Protein AF-A0A969EP30-F1 (afdb_monomer)

Mean predicted aligned error: 3.53 Å

Solvent-accessible surface area (backbone atoms only — not comparable to full-atom values): 4017 Å² total; per-residue (Å²): 133,58,69,71,60,54,50,53,52,50,52,54,54,48,53,54,51,47,65,70,53,71,81,56,51,74,67,57,36,61,34,78,41,75,42,96,87,75,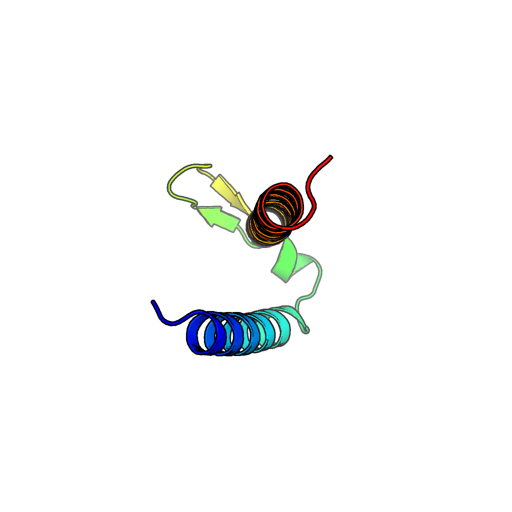38,78,47,27,47,47,56,54,53,49,52,53,55,50,51,52,53,52,50,53,52,53,51,46,60,72,76,47,79,130

Radius of gyration: 15.11 Å; Cα contacts (8 Å, |Δi|>4): 28; chains: 1; bounding box: 32×23×43 Å

Secondary structure (DSSP, 8-state):
--HHHHHHHHHHHHHHHHHHHTT--HHHHT-EEEETTTEEEEHHHHHHHHHHHHHHHHHHHHHHHS--

Sequence (68 aa):
QDGPEALQDFISHRLNTLALLEFLDDAGWQRPARHAIFGPTTLQEVSQFIAEHDRLHIRQIRSLITPG

Nearest PDB structures (foldseek):
  2rd9-assembly3_B  TM=7.581E-01  e=8.465E-02  Halalkalibacterium halodurans C-125
  2rd9-assembly1_A  TM=7.647E-01  e=4.052E-01  Halalkalibacterium halodurans C-125

Structure (mmCIF, N/CA/C/O backbone):
data_AF-A0A969EP30-F1
#
_entry.id   AF-A0A969EP30-F1
#
loop_
_atom_site.group_PDB
_atom_site.id
_atom_site.type_symbol
_atom_site.label_atom_id
_atom_site.label_alt_id
_atom_site.label_comp_id
_atom_site.label_asym_id
_atom_si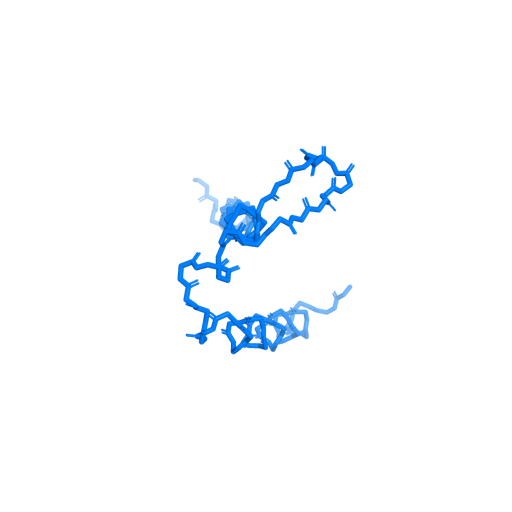te.label_entity_id
_atom_site.label_seq_id
_atom_site.pdbx_PDB_ins_code
_atom_site.Cartn_x
_atom_site.Cartn_y
_atom_site.Cartn_z
_atom_site.occupancy
_atom_site.B_iso_or_equiv
_atom_site.auth_seq_id
_atom_site.auth_comp_id
_atom_site.auth_asym_id
_atom_site.auth_atom_id
_atom_site.pdbx_PDB_model_num
ATOM 1 N N . GLN A 1 1 ? -15.761 11.285 10.038 1.00 62.78 1 GLN A N 1
ATOM 2 C CA . GLN A 1 1 ? -16.109 10.123 9.198 1.00 62.78 1 GLN A CA 1
ATOM 3 C C . GLN A 1 1 ? -17.003 9.214 10.013 1.00 62.78 1 GLN A C 1
ATOM 5 O O . GLN A 1 1 ? -16.803 9.150 11.223 1.00 62.78 1 GLN A O 1
ATOM 10 N N . ASP A 1 2 ? -17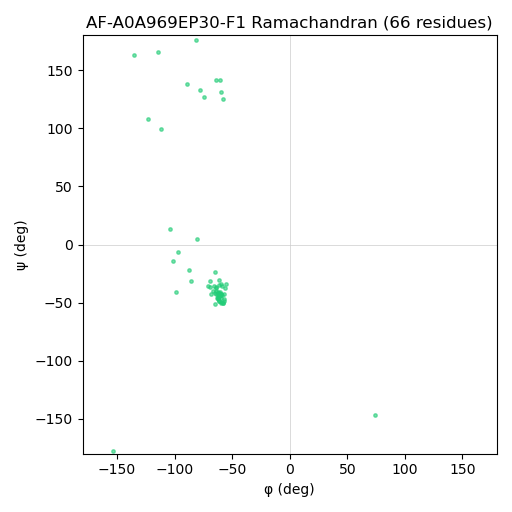.974 8.570 9.373 1.00 92.69 2 ASP A N 1
ATOM 11 C CA . ASP A 1 2 ? -18.730 7.483 9.987 1.00 92.69 2 ASP A CA 1
ATOM 12 C C . ASP A 1 2 ? -17.890 6.193 9.956 1.00 92.69 2 ASP A C 1
ATOM 14 O O . ASP A 1 2 ? -17.249 5.884 8.952 1.00 92.69 2 ASP A O 1
ATOM 18 N N . GLY A 1 3 ? -17.823 5.480 11.081 1.00 91.06 3 GLY A N 1
ATOM 19 C CA . GLY A 1 3 ? -16.910 4.347 11.270 1.00 91.06 3 GLY A CA 1
ATOM 20 C C . GLY A 1 3 ? -17.209 3.162 10.340 1.00 91.06 3 GLY A C 1
ATOM 21 O O . GLY A 1 3 ? -16.297 2.693 9.656 1.00 91.06 3 GLY A O 1
ATOM 22 N N . PRO A 1 4 ? -18.462 2.675 10.283 1.00 94.94 4 PRO A N 1
ATOM 23 C CA . PRO A 1 4 ? -18.862 1.608 9.371 1.00 94.94 4 PRO A CA 1
ATOM 24 C C . PRO A 1 4 ? -18.686 1.969 7.893 1.00 94.94 4 PRO A C 1
ATOM 26 O O . PRO A 1 4 ? -18.194 1.137 7.135 1.00 94.94 4 PRO A O 1
ATOM 29 N N . GLU A 1 5 ? -19.034 3.194 7.493 1.00 96.81 5 GLU A N 1
ATOM 30 C CA . GLU A 1 5 ? -18.848 3.675 6.116 1.00 96.81 5 GLU A CA 1
ATOM 31 C C . GLU A 1 5 ? -17.360 3.683 5.737 1.00 96.81 5 GLU A C 1
ATOM 33 O O . GLU A 1 5 ? -16.965 3.068 4.749 1.00 96.81 5 GLU A O 1
ATOM 38 N N . ALA A 1 6 ? -16.502 4.250 6.591 1.00 95.12 6 ALA A N 1
ATOM 39 C CA . ALA A 1 6 ? -15.059 4.270 6.355 1.00 95.12 6 ALA A CA 1
ATOM 40 C C . ALA A 1 6 ? -14.449 2.858 6.242 1.00 95.12 6 ALA A C 1
ATOM 42 O O . ALA A 1 6 ? -13.514 2.645 5.468 1.00 95.12 6 ALA A O 1
ATOM 43 N N . LEU A 1 7 ? -14.971 1.880 6.993 1.00 95.12 7 LEU A N 1
ATOM 44 C CA . LEU A 1 7 ? -14.539 0.485 6.882 1.00 95.12 7 LEU A CA 1
ATOM 45 C C . LEU A 1 7 ? -14.948 -0.133 5.538 1.00 95.12 7 LEU A C 1
ATOM 47 O O . LEU A 1 7 ? -14.148 -0.844 4.928 1.00 95.12 7 LEU A O 1
ATOM 51 N N . GLN A 1 8 ? -16.171 0.128 5.074 1.00 97.44 8 GLN A N 1
ATOM 52 C CA . GLN A 1 8 ? -16.646 -0.356 3.776 1.00 97.44 8 GLN A CA 1
ATOM 53 C C . GLN A 1 8 ? -15.814 0.230 2.633 1.00 97.44 8 GLN A C 1
ATOM 55 O O . GLN A 1 8 ? -15.341 -0.524 1.777 1.00 97.44 8 GLN A O 1
ATOM 60 N N . ASP A 1 9 ? -15.553 1.536 2.671 1.00 96.69 9 ASP A N 1
ATOM 61 C CA . ASP A 1 9 ? -14.705 2.217 1.692 1.00 96.69 9 ASP A CA 1
ATOM 62 C C . ASP A 1 9 ? -13.288 1.638 1.681 1.00 96.69 9 ASP A C 1
ATOM 64 O O . ASP A 1 9 ? -12.751 1.309 0.620 1.00 96.69 9 ASP A O 1
ATOM 68 N N . PHE A 1 10 ? -12.689 1.434 2.860 1.00 95.50 10 PHE A N 1
ATOM 69 C CA . PHE A 1 10 ? -11.367 0.820 2.976 1.00 95.50 10 PHE A CA 1
ATOM 70 C C . PHE A 1 10 ? -11.322 -0.572 2.333 1.00 95.50 10 PHE A C 1
ATOM 72 O O . PHE A 1 10 ? -10.404 -0.863 1.561 1.00 95.50 10 PHE A O 1
ATOM 79 N N . ILE A 1 11 ? -12.311 -1.428 2.616 1.00 97.50 11 ILE A N 1
ATOM 80 C CA . ILE A 1 11 ? -12.390 -2.781 2.044 1.00 97.50 11 ILE A CA 1
ATOM 81 C C . ILE A 1 11 ? -12.536 -2.711 0.521 1.00 97.50 11 ILE A C 1
ATOM 83 O O . ILE A 1 11 ? -11.810 -3.405 -0.191 1.00 97.50 11 ILE A O 1
ATOM 87 N N . SER A 1 12 ? -13.425 -1.853 0.016 1.00 98.25 12 SER A N 1
ATOM 88 C CA . SER A 1 12 ? -13.646 -1.669 -1.422 1.00 98.25 12 SER A CA 1
ATOM 89 C C . SER A 1 12 ? -12.360 -1.245 -2.140 1.00 98.25 12 SER A C 1
ATOM 91 O O . SER A 1 12 ? -11.917 -1.892 -3.094 1.00 98.25 12 SER A O 1
ATOM 93 N N . HIS A 1 13 ? -11.676 -0.218 -1.627 1.00 97.75 13 HIS A N 1
ATOM 94 C CA . HIS A 1 13 ? -10.403 0.231 -2.185 1.00 97.75 13 HIS A CA 1
ATOM 95 C C . HIS A 1 13 ? -9.302 -0.829 -2.073 1.00 97.75 13 HIS A C 1
ATOM 97 O O . HIS A 1 13 ? -8.515 -0.984 -3.006 1.00 97.75 13 HIS A O 1
ATOM 103 N N . ARG A 1 14 ? -9.259 -1.608 -0.983 1.00 97.50 14 ARG A N 1
ATOM 104 C CA . ARG A 1 14 ? -8.305 -2.716 -0.835 1.00 97.50 14 ARG A CA 1
ATOM 105 C C . ARG A 1 14 ? -8.508 -3.787 -1.898 1.00 97.50 14 ARG A C 1
ATOM 107 O O . ARG A 1 14 ? -7.526 -4.215 -2.496 1.00 97.50 14 ARG A O 1
ATOM 114 N N . LEU A 1 15 ? -9.744 -4.212 -2.138 1.00 98.31 15 LEU A N 1
ATOM 115 C CA . LEU A 1 15 ? -10.039 -5.225 -3.152 1.00 98.31 15 LEU A CA 1
ATOM 116 C C . LEU A 1 15 ? -9.646 -4.744 -4.552 1.00 98.31 15 LEU A C 1
ATOM 118 O O . LEU A 1 15 ? -9.013 -5.494 -5.290 1.00 98.31 15 LEU A O 1
ATOM 122 N N . ASN A 1 16 ? -9.914 -3.477 -4.875 1.00 98.12 16 ASN A N 1
ATOM 123 C CA . ASN A 1 16 ? -9.479 -2.883 -6.141 1.00 98.12 16 ASN A CA 1
ATOM 124 C C . ASN A 1 16 ? -7.950 -2.873 -6.279 1.00 98.12 16 ASN A C 1
ATOM 126 O O . ASN A 1 16 ? -7.426 -3.251 -7.324 1.00 98.12 16 ASN A O 1
ATOM 130 N N . THR A 1 17 ? -7.219 -2.499 -5.225 1.00 97.00 17 THR A N 1
ATOM 131 C CA . THR A 1 17 ? -5.751 -2.567 -5.229 1.00 97.00 17 THR A CA 1
ATOM 132 C C . THR A 1 17 ? -5.258 -3.998 -5.428 1.00 97.00 17 THR A C 1
ATOM 134 O O . THR A 1 17 ? -4.362 -4.218 -6.233 1.00 97.00 17 THR A O 1
ATOM 137 N N . LEU A 1 18 ? -5.844 -4.983 -4.741 1.00 98.00 18 LEU A N 1
ATOM 138 C CA . LEU A 1 18 ? -5.447 -6.385 -4.892 1.00 98.00 18 LEU A CA 1
ATOM 139 C C . LEU A 1 18 ? -5.690 -6.900 -6.314 1.00 98.00 18 LEU A C 1
ATOM 141 O O . LEU A 1 18 ? -4.799 -7.532 -6.868 1.00 98.00 18 LEU A O 1
ATOM 145 N N . ALA A 1 19 ? -6.823 -6.558 -6.931 1.00 98.00 19 ALA A N 1
ATOM 146 C CA . ALA A 1 19 ? -7.118 -6.927 -8.316 1.00 98.00 19 ALA A CA 1
ATOM 147 C C . ALA A 1 19 ? -6.103 -6.338 -9.317 1.00 98.00 19 ALA A C 1
ATOM 149 O O . ALA A 1 19 ? -5.754 -6.984 -10.301 1.00 98.00 19 ALA A O 1
ATOM 150 N N . LEU A 1 20 ? -5.585 -5.128 -9.062 1.00 95.31 20 LEU A N 1
ATOM 151 C CA . LEU A 1 20 ? -4.520 -4.531 -9.880 1.00 95.31 20 LEU A CA 1
ATOM 152 C C . LEU A 1 20 ? -3.171 -5.248 -9.712 1.00 95.31 20 LEU A C 1
ATOM 154 O O . LEU A 1 20 ? -2.374 -5.272 -10.649 1.00 95.31 20 LEU A O 1
ATOM 158 N N . LEU A 1 21 ? -2.901 -5.795 -8.524 1.00 97.06 21 LEU A N 1
ATOM 159 C CA . LEU A 1 21 ? -1.639 -6.466 -8.198 1.00 97.06 21 LEU A CA 1
ATOM 160 C C . LEU A 1 21 ? -1.639 -7.961 -8.565 1.00 97.06 21 LEU A C 1
ATOM 162 O O . LEU A 1 21 ? -0.568 -8.536 -8.734 1.00 97.06 21 LEU A O 1
ATOM 166 N N . GLU A 1 22 ? -2.815 -8.584 -8.689 1.00 97.25 22 GLU A N 1
ATOM 167 C CA . GLU A 1 22 ? -3.002 -10.036 -8.845 1.00 97.25 22 GLU A CA 1
ATOM 168 C C . GLU A 1 22 ? -2.239 -10.641 -10.032 1.00 97.25 22 GLU A C 1
ATOM 170 O O . GLU A 1 22 ? -1.742 -11.761 -9.942 1.00 97.25 22 GLU A O 1
ATOM 175 N N . PHE A 1 23 ? -2.099 -9.893 -11.127 1.00 94.62 23 PHE A N 1
ATOM 176 C CA . PHE A 1 23 ? -1.491 -10.378 -12.370 1.00 94.62 23 PHE A CA 1
ATOM 177 C C . PHE A 1 23 ? -0.066 -9.863 -12.605 1.00 94.62 23 PHE A C 1
ATOM 179 O O . PHE A 1 23 ? 0.446 -9.963 -13.721 1.00 94.62 23 PHE A O 1
ATOM 186 N N . LEU A 1 24 ? 0.573 -9.283 -11.585 1.00 97.06 24 LEU A N 1
ATOM 187 C CA . LEU A 1 24 ? 1.949 -8.811 -11.705 1.00 97.06 24 LEU A CA 1
ATOM 188 C C . LEU A 1 24 ? 2.935 -9.978 -11.697 1.00 97.06 24 LEU A C 1
ATOM 190 O O . LEU A 1 24 ? 2.960 -10.788 -10.770 1.00 97.06 24 LEU A O 1
ATOM 194 N N . ASP A 1 25 ? 3.792 -10.002 -12.711 1.00 97.31 25 ASP A N 1
ATOM 195 C CA . ASP A 1 25 ? 4.999 -10.814 -12.735 1.00 97.31 25 ASP A CA 1
ATOM 196 C C . ASP A 1 25 ? 6.139 -10.137 -11.951 1.00 97.31 25 ASP A C 1
ATOM 198 O O . ASP A 1 25 ? 6.021 -9.005 -11.467 1.00 97.31 25 ASP A O 1
ATOM 202 N N . ASP A 1 26 ? 7.275 -10.827 -11.827 1.00 97.19 26 ASP A N 1
ATOM 203 C CA . ASP A 1 26 ? 8.440 -10.319 -11.094 1.00 97.19 26 ASP A CA 1
ATOM 204 C C . ASP A 1 26 ? 8.924 -8.963 -11.635 1.00 97.19 26 ASP A C 1
ATOM 206 O O . ASP A 1 26 ? 9.296 -8.073 -10.866 1.00 97.19 26 ASP A O 1
ATOM 210 N N . ALA A 1 27 ? 8.877 -8.766 -12.956 1.00 97.69 27 ALA A N 1
ATOM 211 C CA . ALA A 1 27 ? 9.257 -7.504 -13.585 1.00 97.69 27 ALA A CA 1
ATOM 212 C C . ALA A 1 27 ? 8.285 -6.369 -13.222 1.00 97.69 27 ALA A C 1
ATOM 214 O O . ALA A 1 27 ? 8.717 -5.246 -12.947 1.00 97.69 27 ALA A O 1
ATOM 215 N N . GLY A 1 28 ? 6.984 -6.662 -13.170 1.00 97.81 28 GLY A N 1
ATOM 216 C CA . GLY A 1 28 ? 5.949 -5.747 -12.705 1.00 97.81 28 GLY A CA 1
ATOM 217 C C . GLY A 1 28 ? 6.176 -5.303 -11.262 1.00 97.81 28 GLY A C 1
ATOM 218 O O . GLY A 1 28 ? 6.094 -4.108 -10.969 1.00 97.81 28 GLY A O 1
ATOM 219 N N . TRP A 1 29 ? 6.549 -6.229 -10.376 1.00 98.06 29 TRP A N 1
ATOM 220 C CA . TRP A 1 29 ? 6.895 -5.914 -8.986 1.00 98.06 29 TRP A CA 1
ATOM 221 C C . TRP A 1 29 ? 8.140 -5.029 -8.858 1.00 98.06 29 TRP A C 1
ATOM 223 O O . TRP A 1 29 ? 8.155 -4.10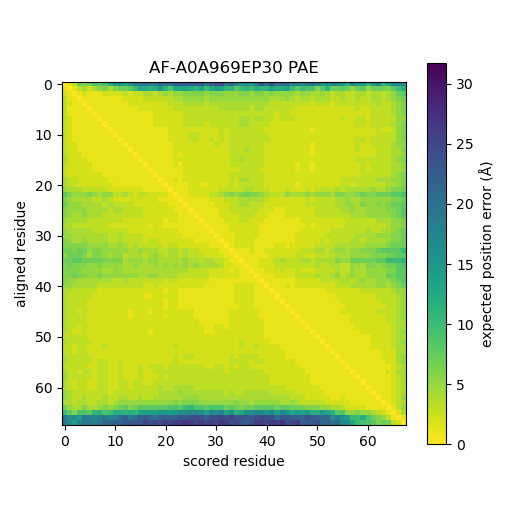9 -8.036 1.00 98.06 29 TRP A O 1
ATOM 233 N N . GLN A 1 30 ? 9.151 -5.246 -9.705 1.00 98.25 30 GLN A N 1
ATOM 234 C CA . GLN A 1 30 ? 10.379 -4.439 -9.740 1.00 98.25 30 GLN A CA 1
ATOM 235 C C . GLN A 1 30 ? 10.240 -3.115 -10.505 1.00 98.25 30 GLN A C 1
ATOM 237 O O . GLN A 1 30 ? 11.221 -2.383 -10.660 1.00 98.25 30 GLN A O 1
ATOM 242 N N . ARG A 1 31 ? 9.037 -2.763 -10.978 1.00 97.94 31 ARG A N 1
ATOM 243 C CA . ARG A 1 31 ? 8.811 -1.508 -11.698 1.00 97.94 31 ARG A CA 1
ATOM 244 C C . ARG A 1 31 ? 9.225 -0.306 -10.829 1.00 97.94 31 ARG A C 1
ATOM 246 O O . ARG A 1 31 ? 8.689 -0.155 -9.727 1.00 97.94 31 ARG A O 1
ATOM 253 N N . PRO A 1 32 ? 10.112 0.582 -11.320 1.00 97.69 32 PRO A N 1
ATOM 254 C CA . PRO A 1 32 ? 10.532 1.759 -10.570 1.00 97.69 32 PRO A CA 1
ATOM 255 C C . PRO A 1 32 ? 9.375 2.730 -10.316 1.00 97.69 32 PRO A C 1
ATOM 257 O O . PRO A 1 32 ? 8.552 2.994 -11.197 1.00 97.69 32 PRO A O 1
ATOM 260 N N . ALA A 1 33 ? 9.368 3.319 -9.128 1.00 96.25 33 ALA A N 1
ATOM 261 C CA . ALA A 1 33 ? 8.454 4.362 -8.699 1.00 96.25 33 ALA A CA 1
ATOM 262 C C . ALA A 1 33 ? 9.224 5.482 -7.982 1.00 96.25 33 ALA A C 1
ATOM 264 O O . ALA A 1 33 ? 10.372 5.326 -7.559 1.00 96.25 33 ALA A O 1
ATOM 265 N N . ARG A 1 34 ? 8.590 6.649 -7.851 1.00 96.12 34 ARG A N 1
ATOM 266 C CA . ARG A 1 34 ? 9.112 7.768 -7.062 1.00 96.12 34 ARG A CA 1
ATOM 267 C C . ARG A 1 34 ? 8.080 8.137 -6.012 1.00 96.12 34 ARG A C 1
ATOM 269 O O . ARG A 1 34 ? 7.039 8.701 -6.337 1.00 96.12 34 ARG A O 1
ATOM 276 N N . HIS A 1 35 ? 8.382 7.822 -4.762 1.00 95.12 35 HIS A N 1
ATOM 277 C CA . HIS A 1 35 ? 7.551 8.184 -3.627 1.00 95.12 35 HIS A CA 1
ATOM 278 C C . HIS A 1 35 ? 7.966 9.557 -3.090 1.00 95.12 35 HIS A C 1
ATOM 280 O O . HIS A 1 35 ? 9.157 9.843 -2.967 1.0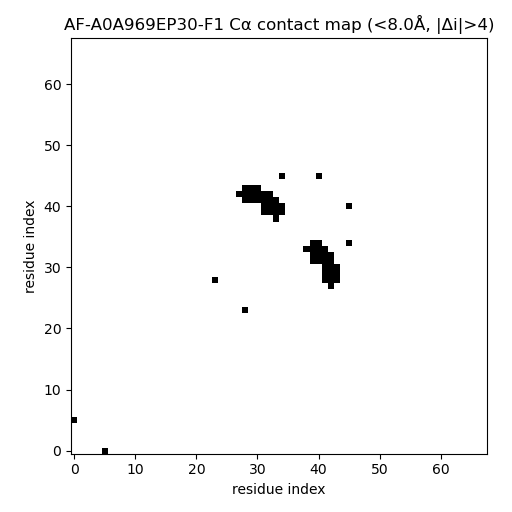0 95.12 35 HIS A O 1
ATOM 286 N N . ALA A 1 36 ? 6.998 10.404 -2.732 1.00 93.44 36 ALA A N 1
ATOM 287 C CA . ALA A 1 36 ? 7.276 11.763 -2.256 1.00 93.44 36 ALA A CA 1
ATOM 288 C C . ALA A 1 36 ? 8.120 11.791 -0.967 1.00 93.44 36 ALA A C 1
ATOM 290 O O . ALA A 1 36 ? 8.900 12.715 -0.767 1.00 93.44 36 ALA A O 1
ATOM 291 N N . ILE A 1 37 ? 7.980 10.766 -0.120 1.00 93.19 37 ILE A N 1
ATOM 292 C CA . ILE A 1 37 ? 8.682 10.662 1.170 1.00 93.19 37 ILE A CA 1
ATOM 293 C C . ILE A 1 37 ? 9.928 9.769 1.072 1.00 93.1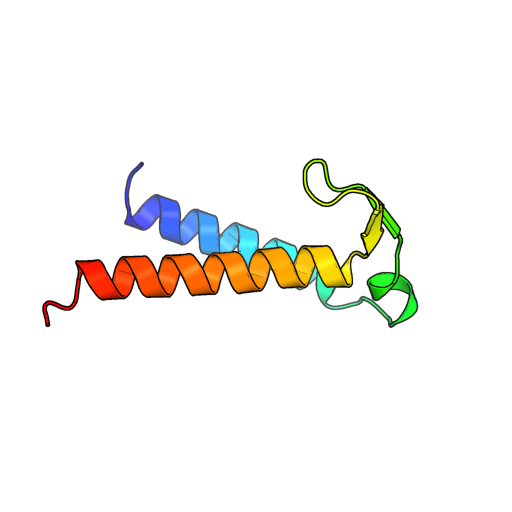9 37 ILE A C 1
ATOM 295 O O . ILE A 1 37 ? 10.962 10.098 1.640 1.00 93.19 37 ILE A O 1
ATOM 299 N N . PHE A 1 38 ? 9.845 8.648 0.346 1.00 92.00 38 PHE A N 1
ATOM 300 C CA . PHE A 1 38 ? 10.898 7.619 0.336 1.00 92.00 38 PHE A CA 1
ATOM 301 C C . PHE A 1 38 ? 11.855 7.752 -0.855 1.00 92.00 38 PHE A C 1
ATOM 303 O O . PHE A 1 38 ? 12.868 7.066 -0.912 1.00 92.00 38 PHE A O 1
ATOM 310 N N . GLY A 1 39 ? 11.572 8.659 -1.795 1.00 95.44 39 GLY A N 1
ATOM 311 C CA . GLY A 1 39 ? 12.401 8.856 -2.977 1.00 95.44 39 GLY A CA 1
ATOM 312 C C . GLY A 1 39 ? 12.235 7.726 -4.004 1.00 95.44 39 GLY A C 1
ATOM 313 O O . GLY A 1 39 ? 11.117 7.237 -4.195 1.00 95.44 39 GLY A O 1
ATOM 314 N N . PRO A 1 40 ? 13.305 7.369 -4.742 1.00 98.06 40 PRO A N 1
ATOM 315 C CA . PRO A 1 40 ? 13.294 6.233 -5.663 1.00 98.06 40 PRO A CA 1
ATOM 316 C C . PRO A 1 40 ? 12.980 4.924 -4.933 1.00 98.06 40 PRO A C 1
ATOM 318 O O . PRO A 1 40 ? 13.579 4.636 -3.904 1.00 98.06 40 PRO A O 1
ATOM 321 N N . THR A 1 41 ? 12.044 4.151 -5.472 1.00 97.75 41 THR A N 1
ATOM 322 C CA . THR A 1 41 ? 11.540 2.907 -4.875 1.00 97.75 41 THR A CA 1
ATOM 323 C C . THR A 1 41 ? 11.003 1.976 -5.974 1.00 97.75 41 THR A C 1
ATOM 325 O O . THR A 1 41 ? 11.068 2.325 -7.157 1.00 97.75 41 THR A O 1
ATOM 328 N N . THR A 1 42 ? 10.456 0.812 -5.627 1.00 98.38 42 THR A N 1
ATOM 329 C CA . THR A 1 42 ? 9.742 -0.097 -6.543 1.00 98.38 42 THR A CA 1
ATOM 330 C C . THR A 1 42 ? 8.259 -0.228 -6.186 1.00 98.38 42 THR A C 1
ATOM 332 O O . THR A 1 42 ? 7.825 0.146 -5.094 1.00 98.38 42 THR A O 1
ATOM 335 N N . LEU A 1 43 ? 7.451 -0.784 -7.093 1.00 97.62 43 LEU A N 1
ATOM 336 C CA . LEU A 1 43 ? 6.053 -1.110 -6.791 1.00 97.62 43 LEU A CA 1
ATOM 337 C C . LEU A 1 43 ? 5.930 -2.097 -5.616 1.00 97.62 43 LEU A C 1
ATOM 339 O O . LEU A 1 43 ? 5.015 -1.971 -4.796 1.00 97.62 43 LEU A O 1
ATOM 343 N N . GLN A 1 44 ? 6.865 -3.043 -5.504 1.00 98.06 44 GLN A N 1
ATOM 344 C CA . GLN A 1 44 ? 6.943 -3.966 -4.374 1.00 98.06 44 GLN A CA 1
ATOM 345 C C . GLN A 1 44 ? 7.135 -3.232 -3.046 1.00 98.06 44 GLN A C 1
ATOM 347 O O . GLN A 1 44 ? 6.379 -3.471 -2.105 1.00 98.06 44 GLN A O 1
ATOM 352 N N . GLU A 1 45 ? 8.095 -2.316 -2.973 1.00 98.00 45 GLU A N 1
ATOM 353 C CA . GLU A 1 45 ? 8.373 -1.543 -1.760 1.00 98.00 45 GLU A CA 1
ATOM 354 C C . GLU A 1 45 ? 7.185 -0.650 -1.374 1.00 98.00 45 GLU A C 1
ATOM 356 O O . GLU A 1 45 ? 6.770 -0.641 -0.216 1.00 98.00 45 GLU A O 1
ATOM 361 N N . VAL A 1 46 ? 6.547 0.021 -2.342 1.00 97.31 46 VAL A N 1
ATOM 362 C CA . VAL A 1 46 ? 5.322 0.802 -2.080 1.00 97.31 46 VAL A CA 1
ATOM 363 C C . VAL A 1 46 ? 4.211 -0.084 -1.509 1.00 97.31 46 VAL A C 1
ATOM 365 O O . VAL A 1 46 ? 3.559 0.288 -0.532 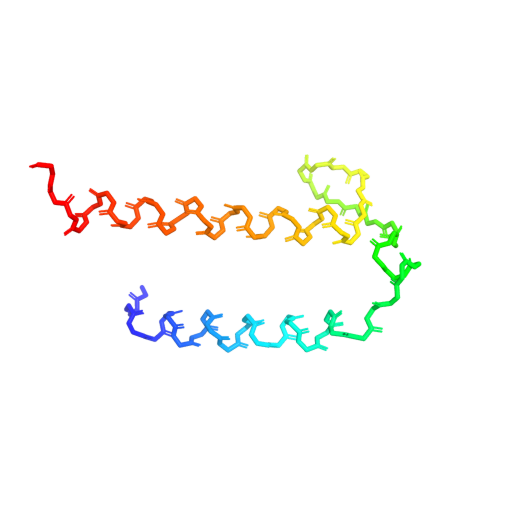1.00 97.31 46 VAL A O 1
ATOM 368 N N . SER A 1 47 ? 4.016 -1.277 -2.071 1.00 97.19 47 SER A N 1
ATOM 369 C CA . SER A 1 47 ? 3.001 -2.225 -1.595 1.00 97.19 47 SER A CA 1
ATOM 370 C C . SER A 1 47 ? 3.312 -2.744 -0.186 1.00 97.19 47 SER A C 1
ATOM 372 O O . SER A 1 47 ? 2.403 -2.912 0.630 1.00 97.19 47 SER A O 1
ATOM 374 N N . GLN A 1 48 ? 4.594 -2.939 0.136 1.00 97.00 48 GLN A N 1
ATOM 375 C CA . GLN A 1 48 ? 5.047 -3.272 1.488 1.00 97.00 48 GLN A CA 1
ATOM 376 C C . GLN A 1 48 ? 4.775 -2.134 2.478 1.00 97.00 48 GLN A C 1
ATOM 378 O O . GLN A 1 48 ? 4.293 -2.404 3.579 1.00 97.00 48 GLN A O 1
ATOM 383 N N . PHE A 1 49 ? 5.013 -0.874 2.095 1.00 96.19 49 PHE A N 1
ATOM 384 C CA . PHE A 1 49 ? 4.695 0.278 2.945 1.00 96.19 49 PHE A CA 1
ATOM 385 C C . PHE A 1 49 ? 3.200 0.355 3.259 1.00 96.19 49 PHE A C 1
ATOM 387 O O . PHE A 1 49 ? 2.838 0.565 4.415 1.00 96.19 49 PHE A O 1
ATOM 394 N N . ILE A 1 50 ? 2.334 0.121 2.267 1.00 96.31 50 ILE A N 1
ATOM 395 C CA . ILE A 1 50 ? 0.877 0.070 2.467 1.00 96.31 50 ILE A CA 1
ATOM 396 C C . ILE A 1 50 ? 0.511 -1.028 3.475 1.00 96.31 50 ILE A C 1
ATOM 398 O O . ILE A 1 50 ? -0.196 -0.767 4.448 1.00 96.31 50 ILE A O 1
ATOM 402 N N . ALA A 1 51 ? 1.026 -2.246 3.282 1.00 97.00 51 ALA A N 1
ATOM 403 C CA . ALA A 1 51 ? 0.706 -3.373 4.153 1.00 97.00 51 ALA A CA 1
ATOM 404 C C . ALA A 1 51 ? 1.197 -3.172 5.599 1.00 97.00 51 ALA A C 1
ATOM 406 O O . ALA A 1 51 ? 0.491 -3.529 6.547 1.00 97.00 51 ALA A O 1
ATOM 407 N N . GLU A 1 52 ? 2.390 -2.603 5.795 1.00 97.44 52 GLU A N 1
ATOM 408 C CA . GLU A 1 52 ? 2.894 -2.324 7.144 1.00 97.44 52 GLU A CA 1
ATOM 409 C C . GLU A 1 52 ? 2.122 -1.184 7.816 1.00 97.44 52 GLU A C 1
ATOM 411 O O . GLU A 1 52 ? 1.829 -1.257 9.011 1.00 97.44 52 GLU A O 1
ATOM 416 N N . HIS A 1 53 ? 1.714 -0.175 7.047 1.00 96.44 53 HIS A N 1
ATOM 417 C CA . HIS A 1 53 ? 0.874 0.913 7.534 1.00 96.44 53 HIS A CA 1
ATOM 418 C C . HIS A 1 53 ? -0.482 0.409 8.055 1.00 96.44 53 HIS A C 1
ATOM 420 O O . HIS A 1 53 ? -0.901 0.788 9.151 1.00 96.44 53 HIS A O 1
ATOM 426 N N . ASP A 1 54 ? -1.140 -0.517 7.348 1.00 96.00 54 ASP A N 1
ATOM 427 C CA . ASP A 1 54 ? -2.388 -1.114 7.847 1.00 96.00 54 ASP A CA 1
ATOM 428 C C . ASP A 1 54 ? -2.173 -1.875 9.155 1.00 96.00 54 ASP A C 1
ATOM 430 O O . ASP A 1 54 ? -2.944 -1.735 10.105 1.00 96.00 54 ASP A O 1
ATOM 434 N N . ARG A 1 55 ? -1.112 -2.692 9.225 1.00 96.94 55 ARG A N 1
ATOM 435 C CA . ARG A 1 55 ? -0.785 -3.462 10.432 1.00 96.94 55 ARG A CA 1
ATOM 436 C C . ARG A 1 55 ? -0.534 -2.540 11.616 1.00 96.94 55 ARG A C 1
ATOM 438 O O . ARG A 1 55 ? -0.994 -2.839 12.719 1.00 96.94 55 ARG A O 1
ATOM 445 N N . LEU A 1 56 ? 0.167 -1.428 11.399 1.00 97.62 56 LEU A N 1
ATOM 446 C CA . LEU A 1 56 ? 0.391 -0.408 12.417 1.00 97.62 56 LEU A CA 1
ATOM 447 C C . LEU A 1 56 ? -0.935 0.138 12.955 1.00 97.62 56 LEU A C 1
ATOM 449 O O . LEU A 1 56 ? -1.13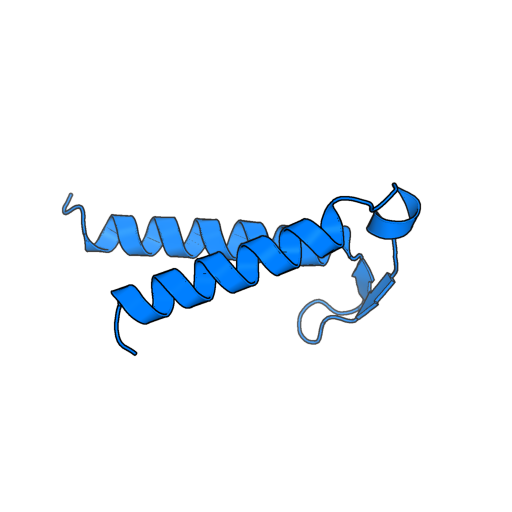8 0.131 14.170 1.00 97.62 56 LEU A O 1
ATOM 453 N N . HIS A 1 57 ? -1.853 0.543 12.081 1.00 95.56 57 HIS A N 1
ATOM 454 C CA . HIS A 1 57 ? -3.137 1.094 12.510 1.00 95.56 57 HIS A CA 1
ATOM 455 C C . HIS A 1 57 ? -4.057 0.060 13.154 1.00 95.56 57 HIS A C 1
ATOM 457 O O . HIS A 1 57 ? -4.700 0.366 14.155 1.00 95.56 57 HIS A O 1
ATOM 463 N N . ILE A 1 58 ? -4.065 -1.188 12.680 1.00 94.50 58 ILE A N 1
ATOM 464 C CA . ILE A 1 58 ? -4.798 -2.275 13.343 1.00 94.50 58 ILE A CA 1
ATOM 465 C C . ILE A 1 58 ? -4.278 -2.473 14.773 1.00 94.50 58 ILE A C 1
ATOM 467 O O . ILE A 1 58 ? -5.075 -2.615 15.701 1.00 94.50 58 ILE A O 1
ATOM 471 N N . ARG A 1 59 ? -2.954 -2.446 14.985 1.00 96.19 59 ARG A N 1
ATOM 472 C CA . ARG A 1 59 ? -2.367 -2.524 16.336 1.00 96.19 59 ARG A CA 1
ATOM 473 C C . ARG A 1 59 ? -2.794 -1.342 17.209 1.00 96.19 59 ARG A C 1
ATOM 475 O O . ARG A 1 59 ? -3.164 -1.558 18.360 1.00 96.19 59 ARG A O 1
ATOM 482 N N . GLN A 1 60 ? -2.790 -0.125 16.665 1.00 95.38 60 GLN A N 1
ATOM 483 C CA . GLN A 1 60 ? -3.2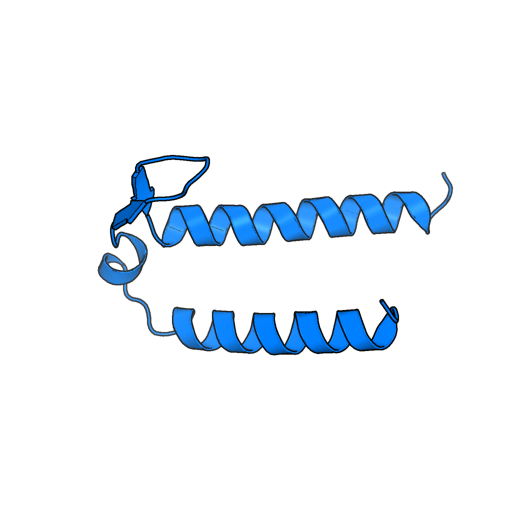51 1.069 17.382 1.00 95.38 60 GLN A CA 1
ATOM 484 C C . GLN A 1 60 ? -4.728 0.956 17.778 1.00 95.38 60 GLN A C 1
ATOM 486 O O . GLN A 1 60 ? -5.053 1.132 18.949 1.00 95.38 60 GLN A O 1
ATOM 491 N N . ILE A 1 61 ? -5.609 0.569 16.849 1.00 93.62 61 ILE A N 1
ATOM 492 C CA . ILE A 1 61 ? -7.036 0.345 17.129 1.00 93.62 61 ILE A CA 1
ATOM 493 C C . ILE A 1 61 ? -7.200 -0.690 18.242 1.00 93.62 61 ILE A C 1
ATOM 495 O O . ILE A 1 61 ? -7.903 -0.433 19.216 1.00 93.62 61 ILE A O 1
ATOM 499 N N . ARG A 1 62 ? -6.505 -1.832 18.147 1.00 94.94 62 ARG A N 1
ATOM 500 C CA . ARG A 1 62 ? -6.550 -2.878 19.180 1.00 94.94 62 ARG A CA 1
ATOM 501 C C . ARG A 1 62 ? -6.146 -2.356 20.555 1.00 94.94 62 ARG A C 1
ATOM 503 O O . ARG A 1 62 ? -6.828 -2.670 21.522 1.00 94.94 62 ARG A O 1
ATOM 510 N N . SER A 1 63 ? -5.095 -1.539 20.639 1.00 95.31 63 SER A N 1
ATOM 511 C CA . SER A 1 63 ? -4.658 -0.947 21.912 1.00 95.31 63 SER A CA 1
ATOM 512 C C . SER A 1 63 ? -5.672 0.024 22.527 1.00 95.31 63 SER A C 1
ATOM 514 O O . SER A 1 63 ? -5.662 0.222 23.735 1.00 95.31 63 SER A O 1
ATOM 516 N N . LEU A 1 64 ? -6.562 0.607 21.716 1.00 93.62 64 LEU A N 1
ATOM 517 C CA . LEU A 1 64 ? -7.613 1.514 22.186 1.00 93.62 64 LEU A CA 1
ATOM 518 C C . LEU A 1 64 ? -8.880 0.776 22.641 1.00 93.62 64 LEU A C 1
ATOM 520 O O . LEU A 1 64 ? -9.576 1.267 23.523 1.00 93.62 64 LEU A O 1
ATOM 524 N N . ILE A 1 65 ? -9.196 -0.378 22.040 1.00 92.81 65 ILE A N 1
ATOM 525 C CA . ILE A 1 65 ? -10.443 -1.121 22.315 1.00 92.81 65 ILE A CA 1
ATOM 526 C C . ILE A 1 65 ? -10.258 -2.323 23.245 1.00 92.81 65 ILE A C 1
ATOM 528 O O . ILE A 1 65 ? -11.238 -2.887 23.722 1.00 92.81 65 ILE A O 1
ATOM 532 N N . THR A 1 66 ? -9.021 -2.757 23.477 1.00 87.56 66 THR A N 1
ATOM 533 C CA . THR A 1 66 ? -8.684 -3.778 24.472 1.00 87.56 66 THR A CA 1
ATOM 534 C C . THR A 1 66 ? -7.898 -3.091 25.589 1.00 87.56 66 THR A C 1
ATOM 536 O O . THR A 1 66 ? -6.705 -2.848 25.402 1.00 87.56 66 THR A O 1
ATOM 539 N N . PRO A 1 67 ? -8.536 -2.737 26.722 1.00 69.44 67 PRO A N 1
ATOM 540 C CA . PRO A 1 67 ? -7.805 -2.269 27.891 1.00 69.44 67 PRO A CA 1
ATOM 541 C C . PRO A 1 67 ? -6.853 -3.376 28.362 1.00 69.44 67 PRO A C 1
ATOM 543 O O . PRO A 1 67 ? -7.205 -4.557 28.288 1.00 69.44 67 PRO A O 1
ATOM 546 N N . GLY A 1 68 ? -5.653 -2.985 28.798 1.00 63.28 68 GLY A N 1
ATOM 547 C CA . GLY A 1 68 ? -4.727 -3.881 29.499 1.00 63.28 68 GLY A CA 1
ATOM 548 C C . GLY A 1 68 ? -5.265 -4.336 30.848 1.00 63.28 68 GLY A C 1
ATOM 549 O O . GLY A 1 68 ? -6.124 -3.621 31.414 1.00 63.28 68 GLY A O 1
#

Foldseek 3Di:
DDDVVVVVVVVVVVVVVCVVVVPDDPVQQQCWDQDPPPGIDGNVVVVVVVVVVVVVVVVVVCPVPDDD

pLDDT: mean 94.84, std 6.7, range [62.78, 98.38]